Protein AF-A0A7S4FM85-F1 (afdb_monomer_lite)

Secondary structure (DSSP, 8-state):
------------SS-SSHHHHHHHHHHHHTT---SEEEE----SSHHHHHHHHHHHHSSHHHHHHHHHHTTSTT--EE--TTSEEETTS-GGGS-TTS-HHHHHHHHHHHHHHHSTTSPPPPGGG-EEE-SS-EEEEGGGG-TTTTTTTS-----

Structure (mmCIF, N/CA/C/O backbone):
data_AF-A0A7S4FM85-F1
#
_entry.id   AF-A0A7S4FM85-F1
#
loop_
_atom_site.group_PDB
_atom_site.id
_atom_site.type_symbol
_atom_site.label_atom_id
_atom_site.label_alt_id
_atom_site.label_comp_id
_atom_site.label_asym_id
_atom_site.label_entity_id
_atom_site.label_seq_id
_atom_site.pdbx_PDB_ins_code
_atom_site.Cartn_x
_atom_site.Cartn_y
_atom_site.Cartn_z
_atom_site.occupancy
_atom_site.B_iso_or_equiv
_atom_site.auth_seq_id
_atom_site.auth_comp_id
_atom_site.auth_asym_id
_atom_site.auth_atom_id
_atom_site.pdbx_PDB_model_num
ATOM 1 N N . LYS A 1 1 ? -18.977 10.631 -0.075 1.00 51.81 1 LYS A N 1
ATOM 2 C CA . LYS A 1 1 ? -18.224 11.748 0.555 1.00 51.81 1 LYS A CA 1
ATOM 3 C C . LYS A 1 1 ? -17.272 11.152 1.581 1.00 51.81 1 LYS A C 1
ATOM 5 O O . LYS A 1 1 ? -17.737 10.730 2.634 1.00 51.81 1 LYS A O 1
ATOM 10 N N . VAL A 1 2 ? -15.981 11.061 1.261 1.00 56.19 2 VAL A N 1
ATOM 11 C CA . VAL A 1 2 ? -14.958 10.563 2.192 1.00 56.19 2 VAL A CA 1
ATOM 12 C C . VAL A 1 2 ? -14.812 11.562 3.340 1.00 56.19 2 VAL A C 1
ATOM 14 O O . VAL A 1 2 ? -14.651 12.762 3.115 1.00 56.19 2 VAL A O 1
ATOM 17 N N . ARG A 1 3 ? -14.909 11.089 4.584 1.00 60.28 3 ARG A N 1
ATOM 18 C CA . ARG A 1 3 ? -14.646 11.907 5.772 1.00 60.28 3 ARG A CA 1
ATOM 19 C C . ARG A 1 3 ? -13.313 11.466 6.353 1.00 60.28 3 ARG A C 1
ATOM 21 O O . ARG A 1 3 ? -13.205 10.349 6.843 1.00 60.28 3 ARG A O 1
ATOM 28 N N . LEU A 1 4 ? -12.310 12.343 6.325 1.00 63.06 4 LEU A N 1
ATOM 29 C CA . LEU A 1 4 ? -11.083 12.114 7.082 1.00 63.06 4 LEU A CA 1
ATOM 30 C C . LEU A 1 4 ? -11.431 12.168 8.572 1.00 63.06 4 LEU A C 1
ATOM 32 O O . LEU A 1 4 ? -11.855 13.208 9.075 1.00 63.06 4 LE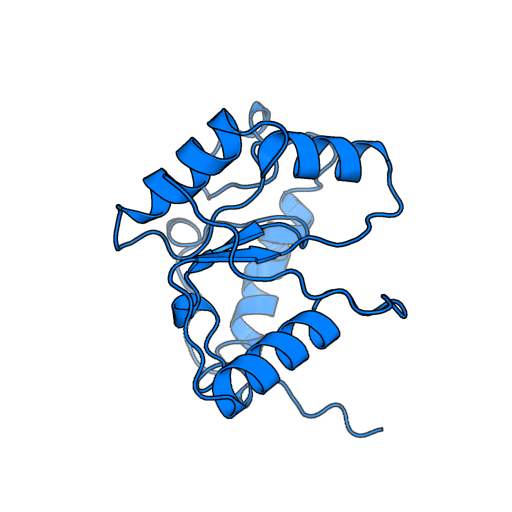U A O 1
ATOM 36 N N . VAL A 1 5 ? -11.300 11.038 9.263 1.00 61.72 5 VAL A N 1
ATOM 37 C CA . VAL A 1 5 ? -11.726 10.932 10.665 1.00 61.72 5 VAL A CA 1
ATOM 38 C C . VAL A 1 5 ? -10.579 11.246 11.630 1.00 61.72 5 VAL A C 1
ATOM 40 O O . VAL A 1 5 ? -10.835 11.741 12.727 1.00 61.72 5 VAL A O 1
ATOM 43 N N . ARG A 1 6 ? -9.311 10.993 11.258 1.00 67.00 6 ARG A N 1
ATOM 44 C CA . ARG A 1 6 ? -8.165 11.180 12.165 1.00 67.00 6 ARG A CA 1
ATOM 45 C C . ARG A 1 6 ? -6.814 11.222 11.444 1.00 67.00 6 ARG A C 1
ATOM 47 O O . ARG A 1 6 ? -6.588 10.442 10.526 1.00 67.00 6 ARG A O 1
ATOM 54 N N . LEU A 1 7 ? -5.903 12.068 11.931 1.00 72.88 7 LEU A N 1
ATOM 55 C CA . LEU A 1 7 ? -4.478 12.063 11.582 1.00 72.88 7 LEU A CA 1
ATOM 56 C C . LEU A 1 7 ? -3.666 11.582 12.795 1.00 72.88 7 LEU A C 1
ATOM 58 O O . LEU A 1 7 ? -3.843 12.101 13.897 1.00 72.88 7 LEU A O 1
ATOM 62 N N . GLY A 1 8 ? -2.795 10.591 12.601 1.00 70.06 8 GLY A N 1
ATOM 63 C CA . GLY A 1 8 ? -1.809 10.153 13.591 1.00 70.06 8 GLY A CA 1
ATOM 64 C C . GLY A 1 8 ? -0.405 10.397 13.050 1.00 70.06 8 GLY A C 1
ATOM 65 O O . GLY A 1 8 ? -0.063 9.861 12.000 1.00 70.06 8 GLY A O 1
ATOM 66 N N . ALA A 1 9 ? 0.391 11.213 13.738 1.00 72.00 9 ALA A N 1
ATOM 67 C CA . ALA A 1 9 ? 1.778 11.488 13.374 1.00 72.00 9 ALA A CA 1
ATOM 68 C C . ALA A 1 9 ? 2.711 10.914 14.446 1.00 72.00 9 ALA A C 1
ATOM 70 O O . ALA A 1 9 ? 2.479 11.113 15.637 1.00 72.00 9 ALA A O 1
ATOM 71 N N . LEU A 1 10 ? 3.761 10.211 14.021 1.00 67.56 10 LEU A N 1
ATOM 72 C CA . LEU A 1 10 ? 4.807 9.694 14.901 1.00 67.56 10 LEU A CA 1
ATOM 73 C C . LEU A 1 10 ? 6.191 10.076 14.361 1.00 67.56 10 LEU A C 1
ATOM 75 O O . LEU A 1 10 ? 6.377 10.096 13.141 1.00 67.56 10 LEU A O 1
ATOM 79 N N . PRO A 1 11 ? 7.169 10.358 15.240 1.00 66.12 11 PRO A N 1
ATOM 80 C CA . PRO A 1 11 ? 8.544 10.571 14.815 1.00 66.12 11 PRO A CA 1
ATOM 81 C C . PRO A 1 11 ? 9.106 9.295 14.173 1.00 66.12 11 PRO A C 1
ATOM 83 O O . PRO A 1 11 ? 9.066 8.212 14.757 1.00 66.12 11 PRO A O 1
ATOM 86 N N . ASN A 1 12 ? 9.641 9.43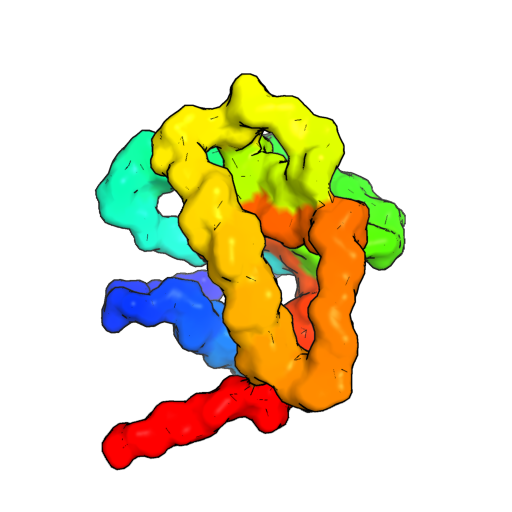0 12.959 1.00 63.62 12 ASN A N 1
ATOM 87 C CA . ASN A 1 12 ? 10.298 8.344 12.243 1.00 63.62 12 ASN A CA 1
ATOM 88 C C . ASN A 1 12 ? 11.765 8.253 12.700 1.00 63.62 12 ASN A C 1
ATOM 90 O O . ASN A 1 12 ? 12.638 8.888 12.115 1.00 63.62 12 ASN A O 1
ATOM 94 N N . ALA A 1 13 ? 12.045 7.485 13.755 1.00 64.50 13 ALA A N 1
ATOM 95 C CA . ALA A 1 13 ? 13.406 7.221 14.244 1.00 64.50 13 ALA A CA 1
ATOM 96 C C . ALA A 1 13 ? 14.112 6.114 13.426 1.00 64.50 13 ALA A C 1
ATOM 98 O O . ALA A 1 13 ? 14.689 5.186 13.986 1.00 64.50 13 ALA A O 1
ATOM 99 N N . GLY A 1 14 ? 13.992 6.158 12.094 1.00 60.03 14 GLY A N 1
ATOM 100 C CA . GLY A 1 14 ? 14.507 5.117 11.194 1.00 60.03 14 GLY A CA 1
ATOM 101 C C . GLY A 1 14 ? 13.684 3.821 11.177 1.00 60.03 14 GLY A C 1
ATOM 102 O O . GLY A 1 14 ? 14.137 2.818 10.634 1.00 60.03 14 GLY A O 1
ATOM 103 N N . GLN A 1 15 ? 12.478 3.827 11.754 1.00 63.81 15 GLN A N 1
ATOM 104 C CA . GLN A 1 15 ? 11.573 2.679 11.790 1.00 63.81 15 GLN A CA 1
ATOM 105 C C . GLN A 1 15 ? 10.301 2.996 11.000 1.00 63.81 15 GLN A C 1
ATOM 107 O O . GLN A 1 15 ? 9.472 3.792 11.428 1.00 63.81 15 GLN A O 1
ATOM 112 N N . ASP A 1 16 ? 10.137 2.358 9.844 1.00 69.38 16 ASP A N 1
ATOM 113 C CA . ASP A 1 16 ? 9.047 2.668 8.909 1.00 69.38 16 ASP A CA 1
ATOM 114 C C . ASP A 1 16 ? 7.725 1.954 9.262 1.00 69.38 16 ASP A C 1
ATOM 116 O O . ASP A 1 16 ? 6.631 2.517 9.167 1.00 69.38 16 ASP A O 1
ATOM 120 N N . CYS A 1 17 ? 7.822 0.700 9.714 1.00 77.00 17 CYS A N 1
ATOM 121 C CA . CYS A 1 17 ? 6.659 -0.159 9.948 1.00 77.00 17 CYS A CA 1
ATOM 122 C C . CYS A 1 17 ? 6.257 -0.247 11.426 1.00 77.00 17 CYS A C 1
ATOM 124 O O . CYS A 1 17 ? 5.067 -0.271 11.726 1.00 77.00 17 CYS A O 1
ATOM 126 N N . MET A 1 18 ? 7.213 -0.245 12.361 1.00 79.31 18 MET A N 1
ATOM 127 C CA . MET A 1 18 ? 6.918 -0.440 13.790 1.00 79.31 18 MET A CA 1
ATOM 128 C C . MET A 1 18 ? 6.045 0.669 14.401 1.00 79.31 18 MET A C 1
ATOM 130 O O . MET A 1 18 ? 5.049 0.335 15.045 1.00 79.31 18 MET A O 1
ATOM 134 N N . PRO A 1 19 ? 6.312 1.972 14.168 1.00 80.94 19 PRO A N 1
ATOM 135 C CA . PRO A 1 19 ? 5.428 3.041 14.637 1.00 80.94 19 PRO A CA 1
ATOM 136 C C . PRO A 1 19 ? 4.001 2.907 14.093 1.00 80.94 19 PRO A C 1
ATOM 138 O O . PRO A 1 19 ? 3.032 3.166 14.804 1.00 80.94 19 PRO A O 1
ATOM 141 N N . PHE A 1 20 ? 3.865 2.461 12.842 1.00 84.69 20 PHE A N 1
ATOM 142 C CA . PHE A 1 20 ? 2.565 2.217 12.226 1.00 84.69 20 PHE A CA 1
ATOM 143 C C . PHE A 1 20 ? 1.823 1.056 12.897 1.00 84.69 20 PHE A C 1
ATOM 145 O O . PHE A 1 20 ? 0.675 1.232 13.296 1.00 84.69 20 PHE A O 1
ATOM 152 N N . VAL A 1 21 ? 2.485 -0.087 13.105 1.00 83.25 21 VAL A N 1
ATOM 153 C CA . VAL A 1 21 ? 1.907 -1.237 13.825 1.00 83.25 21 VAL A CA 1
ATOM 154 C C . VAL A 1 21 ? 1.473 -0.838 15.237 1.00 83.25 21 VAL A C 1
ATOM 156 O O . VAL A 1 21 ? 0.369 -1.172 15.658 1.00 83.25 21 VAL A O 1
ATOM 159 N N . HIS A 1 22 ? 2.283 -0.048 15.942 1.00 82.69 22 HIS A N 1
ATOM 160 C CA . HIS A 1 22 ? 1.924 0.456 17.266 1.00 82.69 22 HIS A CA 1
ATOM 161 C C . HIS A 1 22 ? 0.657 1.333 17.232 1.00 82.69 22 HIS A C 1
ATOM 163 O O . HIS A 1 22 ? -0.214 1.189 18.087 1.00 82.69 22 HIS A O 1
ATOM 169 N N . GLN A 1 23 ? 0.485 2.196 16.222 1.00 83.75 23 GLN A N 1
ATOM 170 C CA . GLN A 1 23 ? -0.756 2.970 16.055 1.00 83.75 23 GLN A CA 1
ATOM 171 C C . GLN A 1 23 ? -1.976 2.089 15.767 1.00 83.75 23 GLN A C 1
ATOM 173 O O . GLN A 1 23 ? -3.070 2.398 16.249 1.00 83.75 23 GLN A O 1
ATOM 178 N N . LEU A 1 24 ? -1.806 0.997 15.012 1.00 86.06 24 LEU A N 1
ATOM 179 C CA . LEU A 1 24 ? -2.878 0.025 14.791 1.00 86.06 24 LEU A CA 1
ATOM 180 C C . LEU A 1 24 ? -3.312 -0.617 16.112 1.00 86.06 24 LEU A C 1
ATOM 182 O O . LEU A 1 24 ? -4.505 -0.606 16.407 1.00 86.06 24 LEU A O 1
ATOM 186 N N . GLN A 1 25 ? -2.354 -1.067 16.930 1.00 83.75 25 GLN A N 1
ATOM 187 C CA . GLN A 1 25 ? -2.610 -1.665 18.246 1.00 83.75 25 GLN A CA 1
ATOM 188 C C . GLN A 1 25 ? -3.292 -0.685 19.208 1.00 83.75 25 GLN A C 1
ATOM 190 O O . GLN A 1 25 ? -4.279 -1.030 19.849 1.00 83.75 25 GLN A O 1
ATOM 195 N N . LEU A 1 26 ? -2.819 0.565 19.285 1.00 84.44 26 LEU A N 1
ATOM 196 C CA . LEU A 1 26 ? -3.448 1.598 20.120 1.00 84.44 26 LEU A CA 1
ATOM 197 C C . LEU A 1 26 ? -4.882 1.909 19.676 1.00 84.44 26 LEU A C 1
ATOM 199 O O . LEU A 1 26 ? -5.749 2.184 20.504 1.00 84.44 26 LEU A O 1
ATOM 203 N N . THR A 1 27 ? -5.132 1.892 18.367 1.00 84.88 27 THR A N 1
ATOM 204 C CA . THR A 1 27 ? -6.471 2.089 17.802 1.00 84.88 27 THR A CA 1
ATOM 205 C C . THR A 1 27 ? -7.395 0.933 18.179 1.00 84.88 27 THR A C 1
ATOM 207 O O . THR A 1 27 ? -8.516 1.181 18.622 1.00 84.88 27 THR A O 1
ATOM 210 N N . GLU A 1 28 ? -6.904 -0.301 18.071 1.00 84.19 28 GLU A N 1
ATOM 211 C CA . GLU A 1 28 ? -7.639 -1.517 18.419 1.00 84.19 28 GLU A CA 1
ATOM 212 C C . GLU A 1 28 ? -7.955 -1.581 19.919 1.00 84.19 28 GLU A C 1
ATOM 214 O O . GLU A 1 28 ? -9.111 -1.758 20.294 1.00 84.19 28 GLU A O 1
ATOM 219 N N . HIS A 1 29 ? -6.972 -1.314 20.789 1.00 83.06 29 HIS A N 1
ATOM 220 C CA . HIS A 1 29 ? -7.174 -1.228 22.242 1.00 83.06 29 HIS A CA 1
ATOM 221 C C . HIS A 1 29 ? -8.175 -0.140 22.649 1.00 83.06 29 HIS A C 1
ATOM 223 O O . HIS A 1 29 ? -8.847 -0.266 23.669 1.00 83.06 29 HIS A O 1
ATOM 229 N N . ALA A 1 30 ? -8.298 0.927 21.858 1.00 86.25 30 ALA A N 1
ATOM 230 C CA . ALA A 1 30 ? -9.294 1.971 22.075 1.00 86.25 30 ALA A CA 1
ATOM 231 C C . ALA A 1 30 ? -10.696 1.599 21.548 1.00 86.25 30 ALA A C 1
ATOM 233 O O . ALA A 1 30 ? -11.576 2.463 21.547 1.00 86.25 30 ALA A O 1
ATOM 234 N N . GLY A 1 31 ? -10.898 0.368 21.059 1.00 85.25 31 GLY A N 1
ATOM 235 C CA . GLY A 1 31 ? -12.163 -0.111 20.497 1.00 85.25 31 GLY A CA 1
ATOM 236 C C . GLY A 1 31 ? -12.558 0.599 19.202 1.00 85.25 31 GLY A C 1
ATOM 237 O O . GLY A 1 31 ? -13.745 0.738 18.915 1.00 85.25 31 GLY A O 1
ATOM 238 N N . ARG A 1 32 ? -11.583 1.127 18.451 1.00 83.75 32 ARG A N 1
ATOM 239 C CA . ARG A 1 32 ? -11.838 1.873 17.215 1.00 83.75 32 ARG A CA 1
ATOM 240 C C . ARG A 1 32 ? -11.588 0.991 16.007 1.00 83.75 32 ARG A C 1
ATOM 242 O O . ARG A 1 32 ? -10.582 0.292 15.928 1.00 83.75 32 ARG A O 1
ATOM 249 N N . GLU A 1 33 ? -12.472 1.112 15.030 1.00 81.56 33 GLU A N 1
ATOM 250 C CA . GLU A 1 33 ? -12.349 0.439 13.746 1.00 81.56 33 GLU A CA 1
ATOM 251 C C . GLU A 1 33 ? -12.468 1.463 12.620 1.00 81.56 33 GLU A C 1
ATOM 253 O O . GLU A 1 33 ? -13.176 2.467 12.732 1.00 81.56 33 GLU A O 1
ATOM 258 N N . PHE A 1 34 ? -11.735 1.215 11.543 1.00 87.88 34 PHE A N 1
ATOM 259 C CA . PHE A 1 34 ? -11.798 1.992 10.314 1.00 87.88 34 PHE A CA 1
ATOM 260 C C . PHE A 1 34 ? -12.074 1.034 9.160 1.00 87.88 34 PHE A C 1
ATOM 262 O O . PHE A 1 34 ? -11.643 -0.114 9.205 1.00 87.88 34 PHE A O 1
ATOM 269 N N . ASP A 1 35 ? -12.734 1.485 8.099 1.00 89.75 35 ASP A N 1
ATOM 270 C CA . ASP A 1 35 ? -12.911 0.640 6.912 1.00 89.75 35 ASP A CA 1
ATOM 271 C C . ASP A 1 35 ? -11.594 0.523 6.133 1.00 89.75 35 ASP A C 1
ATOM 273 O O . ASP A 1 35 ? -11.131 -0.569 5.782 1.00 89.75 35 ASP A O 1
ATOM 277 N N . VAL A 1 36 ? -10.962 1.676 5.908 1.00 92.25 36 VAL A N 1
ATOM 278 C CA . VAL A 1 36 ? -9.751 1.840 5.104 1.00 92.25 36 VAL A CA 1
ATOM 279 C C . VAL A 1 36 ? -8.809 2.824 5.801 1.00 92.25 36 VAL A C 1
ATOM 281 O O . VAL A 1 36 ? -9.239 3.803 6.411 1.00 92.25 36 VAL A O 1
ATOM 284 N N . LEU A 1 37 ? -7.510 2.563 5.703 1.00 92.75 37 LEU A N 1
ATOM 285 C CA . LEU A 1 37 ? -6.432 3.415 6.182 1.00 92.75 37 LEU A CA 1
ATOM 286 C C . LEU A 1 37 ? -5.517 3.823 5.033 1.00 92.75 37 LEU A C 1
ATOM 288 O O . LEU A 1 37 ? -5.262 3.024 4.136 1.00 92.75 37 LEU A O 1
ATOM 292 N N . LEU A 1 38 ? -4.947 5.021 5.133 1.00 93.75 38 LEU A N 1
ATOM 293 C CA . LEU A 1 38 ? -3.804 5.453 4.334 1.00 93.75 38 LEU A CA 1
ATOM 294 C C . LEU A 1 38 ? -2.569 5.528 5.234 1.00 93.75 38 LEU A C 1
ATOM 296 O O . LEU A 1 38 ? -2.521 6.343 6.156 1.00 93.75 38 LEU A O 1
ATOM 300 N N . LYS A 1 39 ? -1.558 4.703 4.954 1.00 92.00 39 LYS A N 1
ATOM 301 C CA . LYS A 1 39 ? -0.225 4.845 5.542 1.00 92.00 39 LYS A CA 1
ATOM 302 C C . LYS A 1 39 ? 0.600 5.778 4.666 1.00 92.00 39 LYS A C 1
ATOM 304 O O . LYS A 1 39 ? 0.826 5.503 3.490 1.00 92.00 39 LYS A O 1
ATOM 309 N N . LEU A 1 40 ? 1.100 6.849 5.269 1.00 89.69 40 LEU A N 1
ATOM 310 C CA . LEU A 1 40 ? 2.092 7.745 4.681 1.00 89.69 40 LEU A CA 1
ATOM 311 C C . LEU A 1 40 ? 3.339 7.703 5.551 1.00 89.69 40 LEU A C 1
ATOM 313 O O . LEU A 1 40 ? 3.254 7.502 6.762 1.00 89.69 40 LEU A O 1
ATOM 317 N N . HIS A 1 41 ? 4.501 7.911 4.950 1.00 83.75 41 HIS A N 1
ATOM 318 C CA . HIS A 1 41 ? 5.730 8.079 5.705 1.00 83.75 41 HIS A CA 1
ATOM 319 C C . HIS A 1 41 ? 6.702 8.964 4.913 1.00 83.75 41 HIS A C 1
ATOM 321 O O . HIS A 1 41 ? 6.545 9.178 3.709 1.00 83.75 41 HIS A O 1
ATOM 327 N N . SER A 1 42 ? 7.706 9.512 5.593 1.00 75.69 42 SER A N 1
ATOM 328 C CA . SER A 1 42 ? 8.747 10.297 4.938 1.00 75.69 42 SER A CA 1
ATOM 329 C C . SER A 1 42 ? 9.728 9.376 4.204 1.00 75.69 42 SER A C 1
ATOM 331 O O . SER A 1 42 ? 10.373 8.520 4.812 1.00 75.69 42 SER A O 1
ATOM 333 N N . LYS A 1 43 ? 9.857 9.556 2.885 1.00 81.06 43 LYS A N 1
ATOM 334 C CA . LYS A 1 43 ? 10.991 9.053 2.092 1.00 81.06 43 LYS A CA 1
ATOM 335 C C . LYS A 1 43 ? 12.053 10.152 1.990 1.00 81.06 43 LYS A C 1
ATOM 337 O O . LYS A 1 43 ? 11.712 11.324 1.786 1.00 81.06 43 LYS A O 1
ATOM 342 N N . SER A 1 44 ? 13.319 9.772 2.159 1.00 82.12 44 SER A N 1
ATOM 343 C CA . SER A 1 44 ? 14.478 10.652 1.953 1.00 82.12 44 SER A CA 1
ATOM 344 C C . SER A 1 44 ? 14.623 11.030 0.482 1.00 82.12 44 SER A C 1
ATOM 346 O O . SER A 1 44 ? 14.859 12.193 0.165 1.00 82.12 44 SER A O 1
ATOM 348 N N . ASP A 1 45 ? 14.401 10.064 -0.406 1.00 85.94 45 ASP A N 1
ATOM 349 C CA . ASP A 1 45 ? 14.372 10.298 -1.839 1.00 85.94 45 ASP A CA 1
ATOM 350 C C . ASP A 1 45 ? 13.125 11.102 -2.251 1.00 85.94 45 ASP A C 1
ATOM 352 O O . ASP A 1 45 ? 11.980 10.718 -1.985 1.00 85.94 45 ASP A O 1
ATOM 356 N N . VAL A 1 46 ? 13.371 12.246 -2.892 1.00 87.94 46 VAL A N 1
ATOM 357 C CA . VAL A 1 46 ? 12.351 13.224 -3.290 1.00 87.94 46 VAL A CA 1
ATOM 358 C C . VAL A 1 46 ? 11.478 12.710 -4.432 1.00 87.94 46 VAL A C 1
ATOM 360 O O . VAL A 1 46 ? 10.268 12.940 -4.407 1.00 87.94 46 VAL A O 1
ATOM 363 N N . TYR A 1 47 ? 12.064 12.012 -5.407 1.00 86.62 47 TYR A N 1
ATOM 364 C CA . TYR A 1 47 ? 11.337 11.471 -6.554 1.00 86.62 47 TYR A CA 1
ATOM 365 C C . TYR A 1 47 ? 10.329 10.423 -6.085 1.00 86.62 47 TYR A C 1
ATOM 367 O O . TYR A 1 47 ? 9.129 10.547 -6.332 1.00 86.62 47 TYR A O 1
ATOM 375 N N . TRP A 1 48 ? 10.806 9.461 -5.296 1.00 85.25 48 TRP A N 1
ATOM 376 C CA . TRP A 1 48 ? 9.992 8.414 -4.688 1.00 85.25 48 TRP A CA 1
ATOM 377 C C . TRP A 1 48 ? 8.873 8.980 -3.818 1.00 85.25 48 TRP A C 1
ATOM 379 O O . TRP A 1 48 ? 7.726 8.535 -3.899 1.00 85.25 48 TRP A O 1
ATOM 389 N N . ARG A 1 49 ? 9.192 9.995 -3.008 1.00 87.94 49 ARG A N 1
ATOM 390 C CA . ARG A 1 49 ? 8.208 10.692 -2.181 1.00 87.94 49 ARG A CA 1
ATOM 391 C C . ARG A 1 49 ? 7.110 11.314 -3.039 1.00 87.94 49 ARG A C 1
ATOM 393 O O . ARG A 1 49 ? 5.940 11.013 -2.825 1.00 87.94 49 ARG A O 1
ATOM 400 N N . HIS A 1 50 ? 7.465 12.171 -3.996 1.00 90.25 50 HIS A N 1
ATOM 401 C CA . HIS A 1 50 ? 6.482 12.879 -4.820 1.00 90.25 50 HIS A CA 1
ATOM 402 C C . HIS A 1 50 ? 5.611 11.924 -5.623 1.00 90.25 50 HIS A C 1
ATOM 404 O O . HIS A 1 50 ? 4.397 12.099 -5.644 1.00 90.25 50 HIS A O 1
ATOM 410 N N . LEU A 1 51 ? 6.209 10.890 -6.208 1.00 89.06 51 LEU A N 1
ATOM 411 C CA . LEU A 1 51 ? 5.489 9.852 -6.926 1.00 89.06 51 LEU A CA 1
ATOM 412 C C . LEU A 1 51 ? 4.442 9.159 -6.039 1.00 89.06 51 LEU A C 1
ATOM 414 O O . LEU A 1 51 ? 3.269 9.109 -6.406 1.00 89.06 51 LEU A O 1
ATOM 418 N N . MET A 1 52 ? 4.838 8.647 -4.866 1.00 91.00 52 MET A N 1
ATOM 419 C CA . MET A 1 52 ? 3.910 7.949 -3.967 1.00 91.00 52 MET A CA 1
ATOM 420 C C . MET A 1 52 ? 2.796 8.872 -3.469 1.00 91.00 52 MET A C 1
ATOM 422 O O . MET A 1 52 ? 1.630 8.481 -3.483 1.00 91.00 52 MET A O 1
ATOM 426 N N . PHE A 1 53 ? 3.127 10.102 -3.064 1.00 92.38 53 PHE A N 1
ATOM 427 C CA . PHE A 1 53 ? 2.128 11.082 -2.633 1.00 92.38 53 PHE A CA 1
ATOM 428 C C . PHE A 1 53 ? 1.153 11.423 -3.758 1.00 92.38 53 PHE A C 1
ATOM 430 O O . PHE A 1 53 ? -0.057 11.351 -3.551 1.00 92.38 53 PHE A O 1
ATOM 437 N N . ALA A 1 54 ? 1.669 11.747 -4.947 1.00 92.31 54 ALA A N 1
ATOM 438 C CA . ALA A 1 54 ? 0.849 12.070 -6.104 1.00 92.31 54 ALA A CA 1
ATOM 439 C C . ALA A 1 54 ? -0.058 10.897 -6.483 1.00 92.31 54 ALA A C 1
ATOM 441 O O . ALA A 1 54 ? -1.226 11.111 -6.782 1.00 92.31 54 ALA A O 1
ATOM 442 N N . SER A 1 55 ? 0.444 9.662 -6.421 1.00 91.75 55 SER A N 1
ATOM 443 C CA . SER A 1 55 ? -0.333 8.474 -6.765 1.00 91.75 55 SER A CA 1
ATOM 444 C C . SER A 1 55 ? -1.411 8.128 -5.739 1.00 91.75 55 SER A C 1
ATOM 446 O O . SER A 1 55 ? -2.490 7.699 -6.137 1.00 91.75 55 SER A O 1
ATOM 448 N N . LEU A 1 56 ? -1.119 8.237 -4.441 1.00 93.50 56 LEU A N 1
ATOM 449 C CA . LEU A 1 56 ? -2.013 7.747 -3.387 1.00 93.50 56 LEU A CA 1
ATOM 450 C C . LEU A 1 56 ? -3.022 8.805 -2.939 1.00 93.50 56 LEU A C 1
ATOM 452 O O . LEU A 1 56 ? -4.148 8.464 -2.582 1.00 93.50 56 LEU A O 1
ATOM 456 N N . CYS A 1 57 ? -2.619 10.076 -2.913 1.00 94.94 57 CYS A N 1
ATOM 457 C CA . CYS A 1 57 ? -3.426 11.156 -2.352 1.00 94.94 57 CYS A CA 1
ATOM 458 C C . CYS A 1 57 ? -3.087 12.541 -2.937 1.00 94.94 57 CYS A C 1
ATOM 460 O O . CYS A 1 57 ? -3.218 13.547 -2.242 1.00 94.94 57 CYS A O 1
ATOM 462 N N . GLY A 1 58 ? -2.642 12.614 -4.197 1.00 93.69 58 GLY A N 1
ATOM 463 C CA . GLY A 1 58 ? -2.223 13.870 -4.836 1.00 93.69 58 GLY A CA 1
ATOM 464 C C . GLY A 1 58 ? -3.357 14.869 -5.076 1.00 93.69 58 GLY A C 1
ATOM 465 O O . GLY A 1 58 ? -3.116 16.062 -5.241 1.00 93.69 58 GLY A O 1
ATOM 466 N N . SER A 1 59 ? -4.602 14.394 -5.078 1.00 94.31 59 SER A N 1
ATOM 467 C CA . SER A 1 59 ? -5.804 15.199 -5.274 1.00 94.31 59 SER A CA 1
ATOM 468 C C . SER A 1 59 ? -7.020 14.547 -4.604 1.00 94.31 59 SER A C 1
ATOM 470 O O . SER A 1 59 ? -7.028 13.327 -4.408 1.00 94.31 59 SER A O 1
ATOM 472 N N . PRO A 1 60 ? -8.090 15.312 -4.313 1.00 93.56 60 PRO A N 1
ATOM 473 C CA . PRO A 1 60 ? -9.335 14.752 -3.784 1.00 93.56 60 PRO A CA 1
ATOM 474 C C . PRO A 1 60 ? -9.911 13.631 -4.660 1.00 93.56 60 PRO A C 1
ATOM 476 O O . PRO A 1 60 ? -10.281 12.581 -4.149 1.00 93.56 60 PRO A O 1
ATOM 479 N N . ARG A 1 61 ? -9.886 13.803 -5.991 1.00 93.00 61 ARG A N 1
ATOM 480 C CA . ARG A 1 61 ? -10.375 12.794 -6.943 1.00 93.00 61 ARG A CA 1
ATOM 481 C C . ARG A 1 61 ? -9.598 11.481 -6.851 1.00 93.00 61 ARG A C 1
ATOM 483 O O . ARG A 1 61 ? -10.194 10.414 -6.959 1.00 93.00 61 ARG A O 1
ATOM 490 N N . GLN A 1 62 ? -8.279 11.543 -6.673 1.00 92.75 62 GLN A N 1
ATOM 491 C CA . GLN A 1 62 ? -7.467 10.338 -6.484 1.00 92.75 62 GLN A C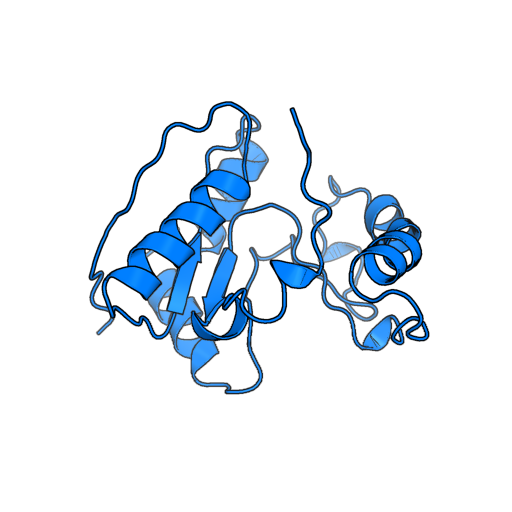A 1
ATOM 492 C C . GLN A 1 62 ? -7.786 9.643 -5.163 1.00 92.75 62 GLN A C 1
ATOM 494 O O . GLN A 1 62 ? -7.854 8.420 -5.145 1.00 92.75 62 GLN A O 1
ATOM 499 N N . VAL A 1 63 ? -8.031 10.399 -4.088 1.00 93.88 63 VAL A N 1
ATOM 500 C CA . VAL A 1 63 ? -8.462 9.825 -2.804 1.00 93.88 63 VAL A CA 1
ATOM 501 C C . VAL A 1 63 ? -9.805 9.116 -2.954 1.00 93.88 63 VAL A C 1
ATOM 503 O O . VAL A 1 63 ? -9.914 7.962 -2.551 1.00 93.88 63 VAL A O 1
ATOM 506 N N . ASP A 1 64 ? -10.796 9.762 -3.575 1.00 93.69 64 ASP A N 1
ATOM 507 C CA . ASP A 1 64 ? -12.102 9.143 -3.833 1.00 93.69 64 ASP A CA 1
ATOM 508 C C . ASP A 1 64 ? -11.940 7.872 -4.682 1.00 93.69 64 ASP A C 1
ATOM 510 O O . ASP A 1 64 ? -12.435 6.815 -4.312 1.00 93.69 64 ASP A O 1
ATOM 514 N N . THR A 1 65 ? -11.130 7.932 -5.745 1.00 93.12 65 THR A N 1
ATOM 515 C CA . THR A 1 65 ? -10.848 6.768 -6.603 1.00 93.12 65 THR A CA 1
ATOM 516 C C . THR A 1 65 ? -10.183 5.631 -5.821 1.00 93.12 65 THR A C 1
ATOM 518 O O . THR A 1 65 ? -10.551 4.473 -5.987 1.00 93.12 65 THR A O 1
ATOM 521 N N . ALA A 1 66 ? -9.208 5.933 -4.959 1.00 93.56 66 ALA A N 1
ATOM 522 C CA . ALA A 1 66 ? -8.531 4.935 -4.136 1.00 93.56 66 ALA A CA 1
ATOM 523 C C . ALA A 1 66 ? -9.484 4.283 -3.126 1.00 93.56 66 ALA A C 1
ATOM 525 O O . ALA A 1 66 ? -9.433 3.069 -2.940 1.00 93.56 66 ALA A O 1
ATOM 526 N N . VAL A 1 67 ? -10.367 5.065 -2.500 1.00 94.00 67 VAL A N 1
ATOM 527 C CA . VAL A 1 67 ? -11.383 4.555 -1.570 1.00 94.00 67 VAL A CA 1
ATOM 528 C C . VAL A 1 67 ? -12.419 3.703 -2.305 1.00 94.00 67 VAL A C 1
ATOM 530 O O . VAL A 1 67 ? -12.729 2.609 -1.835 1.00 94.00 67 VAL A O 1
ATOM 533 N N . ASP A 1 68 ? -12.880 4.133 -3.481 1.00 95.06 68 ASP A N 1
ATOM 534 C CA . ASP A 1 68 ? -13.870 3.403 -4.281 1.00 95.06 68 ASP A CA 1
ATOM 535 C C . ASP A 1 68 ? -13.367 2.012 -4.701 1.00 95.06 68 ASP A C 1
ATOM 537 O O . ASP A 1 68 ? -14.142 1.059 -4.782 1.00 95.06 68 ASP A O 1
ATOM 541 N N . ARG A 1 69 ? -12.052 1.842 -4.900 1.00 94.75 69 ARG A N 1
ATOM 542 C CA . ARG A 1 69 ? -11.446 0.524 -5.174 1.00 94.75 69 ARG A CA 1
ATOM 543 C C . ARG A 1 69 ? -11.692 -0.479 -4.042 1.00 94.75 69 ARG A C 1
ATOM 545 O O . ARG A 1 69 ? -11.800 -1.671 -4.307 1.00 94.75 69 ARG A O 1
ATOM 552 N N . PHE A 1 70 ? -11.851 -0.019 -2.800 1.00 95.00 70 PHE A N 1
ATOM 553 C CA . PHE A 1 70 ? -12.212 -0.866 -1.660 1.00 95.00 70 PHE A CA 1
ATOM 554 C C . PHE A 1 70 ? -13.717 -1.180 -1.580 1.00 95.00 70 PHE A C 1
ATOM 556 O O . PHE A 1 70 ? -14.164 -1.772 -0.592 1.00 95.00 70 PHE A O 1
ATOM 563 N N . HIS A 1 71 ? -14.512 -0.882 -2.608 1.00 93.44 71 HIS A N 1
ATOM 564 C CA . HIS A 1 71 ? -15.800 -1.554 -2.787 1.00 93.44 71 HIS A CA 1
ATOM 565 C C . HIS A 1 71 ? -15.638 -3.012 -3.237 1.00 93.44 71 HIS A C 1
ATOM 567 O O . HIS A 1 71 ? -16.503 -3.827 -2.927 1.00 93.44 71 HIS A O 1
ATOM 573 N N . ASP A 1 72 ? -14.513 -3.374 -3.866 1.00 92.25 72 ASP A N 1
ATOM 574 C CA . ASP A 1 72 ? -14.178 -4.769 -4.165 1.00 92.25 72 ASP A CA 1
ATOM 575 C C . ASP A 1 72 ? -13.713 -5.499 -2.891 1.00 92.25 72 ASP A C 1
ATOM 577 O O . ASP A 1 72 ? -12.607 -5.223 -2.408 1.00 92.25 72 ASP A O 1
ATOM 581 N N . PRO A 1 73 ? -14.492 -6.449 -2.334 1.00 89.19 73 PRO A N 1
ATOM 582 C CA . PRO A 1 73 ? -14.165 -7.123 -1.079 1.00 89.19 73 PRO A CA 1
ATOM 583 C C . PRO A 1 73 ? -12.840 -7.899 -1.110 1.00 89.19 73 PRO A C 1
ATOM 585 O O . PRO A 1 73 ? -12.279 -8.122 -0.032 1.00 89.19 73 PRO A O 1
ATOM 588 N N . ALA A 1 74 ? -12.340 -8.271 -2.296 1.00 87.69 74 ALA A N 1
ATOM 589 C CA . ALA A 1 74 ? -11.075 -8.981 -2.473 1.00 87.69 74 ALA A CA 1
ATOM 590 C C . ALA A 1 74 ? -9.846 -8.069 -2.311 1.00 87.69 74 ALA A C 1
ATOM 592 O O . ALA A 1 74 ? -8.763 -8.546 -1.971 1.00 87.69 74 ALA A O 1
ATOM 593 N N . LEU A 1 75 ? -9.999 -6.753 -2.491 1.00 89.19 75 LEU A N 1
ATOM 594 C CA . LEU A 1 75 ? -8.890 -5.814 -2.357 1.00 89.19 75 LEU A CA 1
ATOM 595 C C . LEU A 1 75 ? -8.527 -5.599 -0.880 1.00 89.19 75 LEU A C 1
ATOM 597 O O . LEU A 1 75 ? -9.280 -4.977 -0.127 1.00 89.19 75 LEU A O 1
ATOM 601 N N . GLY A 1 76 ? -7.364 -6.099 -0.459 1.00 90.62 76 GLY A N 1
ATOM 602 C CA . GLY A 1 76 ? -6.829 -5.901 0.895 1.00 90.62 76 GLY A CA 1
ATOM 603 C C . GLY A 1 76 ? -5.932 -4.668 1.034 1.00 90.62 76 GLY A C 1
ATOM 604 O O . GLY A 1 76 ? -5.996 -3.967 2.045 1.00 90.62 76 GLY A O 1
ATOM 605 N N . MET A 1 77 ? -5.132 -4.381 0.006 1.00 93.19 77 MET A N 1
ATOM 606 C CA . MET A 1 77 ? -4.127 -3.320 -0.020 1.00 93.19 77 MET A CA 1
ATOM 607 C C . MET A 1 77 ? -4.045 -2.715 -1.423 1.00 93.19 77 MET A C 1
ATOM 609 O O . MET A 1 77 ? -4.242 -3.411 -2.415 1.00 93.19 77 MET A O 1
ATOM 613 N N . LEU A 1 78 ? -3.747 -1.422 -1.496 1.00 93.75 78 LEU A N 1
ATOM 614 C CA . LEU A 1 78 ? -3.536 -0.677 -2.730 1.00 93.75 78 LEU A CA 1
ATOM 615 C C . LEU A 1 78 ? -2.262 0.163 -2.587 1.00 93.75 78 LEU A C 1
ATOM 617 O O . LEU A 1 78 ? -2.185 1.066 -1.750 1.00 93.75 78 LEU A O 1
ATOM 621 N N . GLY A 1 79 ? -1.261 -0.158 -3.401 1.00 93.56 79 GLY A N 1
ATOM 622 C CA . GLY A 1 79 ? -0.001 0.571 -3.479 1.00 93.56 79 GLY A CA 1
ATOM 623 C C . GLY A 1 79 ? -0.046 1.771 -4.420 1.00 93.56 79 GLY A C 1
ATOM 624 O O . GLY A 1 79 ? -1.062 2.064 -5.051 1.00 93.56 79 GLY A O 1
ATOM 625 N N . ALA A 1 80 ? 1.081 2.473 -4.516 1.00 92.06 80 ALA A N 1
ATOM 626 C CA . ALA A 1 80 ? 1.258 3.517 -5.516 1.00 92.06 80 ALA A CA 1
ATOM 627 C C . ALA A 1 80 ? 1.401 2.905 -6.924 1.00 92.06 80 ALA A C 1
ATOM 629 O O . ALA A 1 80 ? 2.007 1.844 -7.105 1.00 92.06 80 ALA A O 1
ATOM 630 N N . VAL A 1 81 ? 0.848 3.594 -7.921 1.00 88.38 81 VAL A N 1
ATOM 631 C CA . VAL A 1 81 ? 0.934 3.241 -9.343 1.00 88.38 81 VAL A CA 1
ATOM 632 C C . VAL A 1 81 ? 2.397 3.239 -9.783 1.00 88.38 81 VAL A C 1
ATOM 634 O O . VAL A 1 81 ? 3.181 4.092 -9.367 1.00 88.38 81 VAL A O 1
ATOM 637 N N . GLY A 1 82 ? 2.772 2.246 -10.590 1.00 87.25 82 GLY A N 1
ATOM 638 C CA . GLY A 1 82 ? 4.152 2.012 -11.025 1.00 87.25 82 GLY A CA 1
ATOM 639 C C . GLY A 1 82 ? 5.060 1.391 -9.959 1.00 87.25 82 GLY A C 1
ATOM 640 O O . GLY A 1 82 ? 6.189 1.011 -10.264 1.00 87.25 82 GLY A O 1
ATOM 641 N N . LEU A 1 83 ? 4.571 1.267 -8.718 1.00 88.25 83 LEU A N 1
ATOM 642 C CA . LEU A 1 83 ? 5.247 0.619 -7.589 1.00 88.25 83 LEU A CA 1
ATOM 643 C C . LEU A 1 83 ? 4.520 -0.641 -7.117 1.00 88.25 83 LEU A C 1
ATOM 645 O O . LEU A 1 83 ? 4.877 -1.212 -6.092 1.00 88.25 83 LEU A O 1
ATOM 649 N N . THR A 1 84 ? 3.485 -1.054 -7.841 1.00 89.44 84 THR A N 1
ATOM 650 C CA . THR A 1 84 ? 2.711 -2.259 -7.562 1.00 89.44 84 THR A CA 1
ATOM 651 C C . THR A 1 84 ? 2.778 -3.150 -8.787 1.00 89.44 84 THR A C 1
ATOM 653 O O . THR A 1 84 ? 2.526 -2.660 -9.884 1.00 89.44 84 THR A O 1
ATOM 656 N N . TRP A 1 85 ? 3.132 -4.420 -8.614 1.00 90.31 85 TRP A N 1
ATOM 657 C CA . TRP A 1 85 ? 3.223 -5.367 -9.722 1.00 90.31 85 TRP A CA 1
ATOM 658 C C . TRP A 1 85 ? 2.973 -6.798 -9.264 1.00 90.31 85 TRP A C 1
ATOM 660 O O . TRP A 1 85 ? 3.135 -7.144 -8.095 1.00 90.31 85 TRP A O 1
ATOM 670 N N . ASP A 1 86 ? 2.600 -7.640 -10.210 1.00 88.88 86 ASP A N 1
ATOM 671 C CA . ASP A 1 86 ? 2.485 -9.085 -10.067 1.00 88.88 86 ASP A CA 1
ATOM 672 C C . ASP A 1 86 ? 3.264 -9.791 -11.189 1.00 88.88 86 ASP A C 1
ATOM 674 O O . ASP A 1 86 ? 3.989 -9.164 -11.969 1.00 88.88 86 ASP A O 1
ATOM 678 N N . ALA A 1 87 ? 3.125 -11.114 -11.280 1.00 85.94 87 ALA A N 1
ATOM 679 C CA . ALA A 1 87 ? 3.794 -11.917 -12.302 1.00 85.94 87 ALA A CA 1
ATOM 680 C C . ALA A 1 87 ? 3.389 -11.570 -13.751 1.00 85.94 87 ALA A C 1
ATOM 682 O O . ALA A 1 87 ? 4.084 -11.986 -14.675 1.00 85.94 87 ALA A O 1
ATOM 683 N N . PHE A 1 88 ? 2.293 -10.834 -13.958 1.00 88.62 88 PHE A N 1
ATOM 684 C CA . PHE A 1 88 ? 1.737 -10.505 -15.273 1.00 88.62 88 PHE A CA 1
ATOM 685 C C . PHE A 1 88 ? 1.931 -9.037 -15.663 1.00 88.62 88 PHE A C 1
ATOM 687 O O . PHE A 1 88 ? 1.705 -8.679 -16.815 1.00 88.62 88 PHE A O 1
ATOM 694 N N . THR A 1 89 ? 2.356 -8.192 -14.723 1.00 87.88 89 THR A N 1
ATOM 695 C CA . THR A 1 89 ? 2.617 -6.771 -14.970 1.00 87.88 89 THR A CA 1
ATOM 696 C C . THR A 1 89 ? 3.824 -6.612 -15.910 1.00 87.88 89 THR A C 1
ATOM 698 O O . THR A 1 89 ? 4.899 -7.129 -15.576 1.00 87.88 89 THR A O 1
ATOM 701 N N . PRO A 1 90 ? 3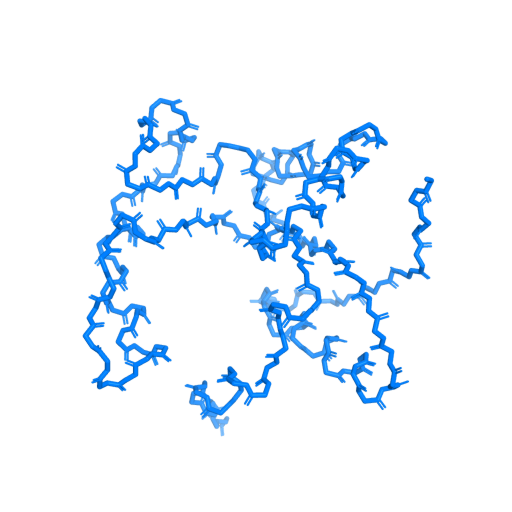.694 -5.910 -17.053 1.00 88.25 90 PRO A N 1
ATOM 702 C CA . PRO A 1 90 ? 4.811 -5.616 -17.952 1.00 88.25 90 PRO A CA 1
ATOM 703 C C . PRO A 1 90 ? 5.931 -4.826 -17.259 1.00 88.25 90 PRO A C 1
ATOM 705 O O . PRO A 1 90 ? 5.681 -4.049 -16.336 1.00 88.25 90 PRO A O 1
ATOM 708 N N . GLU A 1 91 ? 7.185 -5.023 -17.670 1.00 84.75 91 GLU A N 1
ATOM 709 C CA . GLU A 1 91 ? 8.337 -4.383 -17.014 1.00 84.75 91 GLU A CA 1
ATOM 710 C C . GLU A 1 91 ? 8.320 -2.859 -17.183 1.00 84.75 91 GLU A C 1
ATOM 712 O O . GLU A 1 91 ? 8.659 -2.132 -16.255 1.00 84.75 91 GLU A O 1
ATOM 717 N N . GLU A 1 92 ? 7.847 -2.373 -18.327 1.00 86.69 92 GLU A N 1
ATOM 718 C CA . GLU A 1 92 ? 7.679 -0.958 -18.649 1.00 86.69 92 GLU A CA 1
ATOM 719 C C . GLU A 1 92 ? 6.637 -0.238 -17.780 1.00 86.69 92 GLU A C 1
ATOM 721 O O . GLU A 1 92 ? 6.691 0.986 -17.646 1.00 86.69 92 GLU A O 1
ATOM 726 N N . GLU A 1 93 ? 5.707 -0.982 -17.174 1.00 84.75 93 GLU A N 1
ATOM 727 C CA . GLU A 1 93 ? 4.716 -0.438 -16.242 1.00 84.75 93 GLU A CA 1
ATOM 728 C C . GLU A 1 93 ? 5.274 -0.302 -14.820 1.00 84.75 93 GLU A C 1
ATOM 730 O O . GLU A 1 93 ? 4.725 0.439 -14.001 1.00 84.75 93 GLU A O 1
ATOM 735 N N . VAL A 1 94 ? 6.389 -0.978 -14.523 1.00 84.81 94 VAL A N 1
ATOM 736 C CA . VAL A 1 94 ? 7.108 -0.854 -13.257 1.00 84.81 94 VAL A CA 1
ATOM 737 C C . VAL A 1 94 ? 8.170 0.224 -13.403 1.00 84.81 94 VAL A C 1
ATOM 739 O O . VAL A 1 94 ? 8.945 0.263 -14.356 1.00 84.81 94 VAL A O 1
ATOM 742 N N . ILE A 1 95 ? 8.243 1.129 -12.432 1.00 81.12 95 ILE A N 1
ATOM 743 C CA . ILE A 1 95 ? 9.225 2.210 -12.491 1.00 81.12 95 ILE A CA 1
ATOM 744 C C . ILE A 1 95 ? 10.634 1.621 -12.495 1.00 81.12 95 ILE A C 1
ATOM 746 O O . ILE A 1 95 ? 11.039 0.955 -11.546 1.00 81.12 95 ILE A O 1
ATOM 750 N N . GLN A 1 96 ? 11.391 1.931 -13.552 1.00 66.81 96 GLN A N 1
ATOM 751 C CA . GLN A 1 96 ? 12.698 1.339 -13.881 1.00 66.81 96 GLN A CA 1
ATOM 752 C C . GLN A 1 96 ? 13.748 1.432 -12.761 1.00 66.81 96 GLN A C 1
ATOM 754 O O . GLN A 1 96 ? 14.743 0.714 -12.763 1.00 66.81 96 GLN A O 1
ATOM 759 N N . HIS A 1 97 ? 13.561 2.331 -11.792 1.00 67.12 97 HIS A N 1
ATOM 760 C CA . HIS A 1 97 ? 14.439 2.450 -10.624 1.00 67.12 97 HIS A CA 1
ATOM 761 C C . HIS A 1 97 ? 14.227 1.331 -9.591 1.00 67.12 97 HIS A C 1
ATOM 763 O O . HIS A 1 97 ? 15.028 1.186 -8.665 1.00 67.12 97 HIS A O 1
ATOM 769 N N . LEU A 1 98 ? 13.182 0.516 -9.741 1.00 69.62 98 LEU A N 1
ATOM 770 C CA . LEU A 1 98 ? 13.015 -0.723 -8.997 1.00 69.62 98 LEU A CA 1
ATOM 771 C C . LEU A 1 98 ? 13.821 -1.828 -9.650 1.00 69.62 98 LEU A C 1
ATOM 773 O O . LEU A 1 98 ? 13.539 -2.270 -10.759 1.00 69.62 98 LEU A O 1
ATOM 777 N N . LYS A 1 99 ? 14.768 -2.372 -8.893 1.00 71.94 99 LYS A N 1
ATOM 778 C CA . LYS A 1 99 ? 15.361 -3.666 -9.214 1.00 71.94 99 LYS A CA 1
ATOM 779 C C . LYS A 1 99 ? 14.340 -4.765 -8.901 1.00 71.94 99 LYS A C 1
ATOM 781 O O . LYS A 1 99 ? 14.416 -5.387 -7.845 1.00 71.94 99 LYS A O 1
ATOM 786 N N . ARG A 1 100 ? 13.360 -4.956 -9.793 1.00 74.81 100 ARG A N 1
ATOM 787 C CA . ARG A 1 100 ? 12.250 -5.921 -9.663 1.00 74.81 100 ARG A CA 1
ATOM 788 C C . ARG A 1 100 ? 12.736 -7.312 -9.244 1.00 74.81 100 ARG A C 1
ATOM 790 O O . ARG A 1 100 ? 12.232 -7.866 -8.270 1.00 74.81 100 ARG A O 1
ATOM 797 N N . HIS A 1 101 ? 13.791 -7.794 -9.902 1.00 71.50 101 HIS A N 1
ATOM 798 C CA . HIS A 1 101 ? 14.437 -9.073 -9.598 1.00 71.50 101 HIS A CA 1
ATOM 799 C C . HIS A 1 101 ? 14.852 -9.197 -8.124 1.00 71.50 101 HIS A C 1
ATOM 801 O O . HIS A 1 101 ? 14.586 -10.220 -7.511 1.00 71.50 101 HIS A O 1
ATOM 807 N N . LEU A 1 102 ? 15.385 -8.139 -7.493 1.00 73.06 102 LEU A N 1
ATOM 808 C CA . LEU A 1 102 ? 15.795 -8.213 -6.085 1.00 73.06 102 LEU A CA 1
ATOM 809 C C . LEU A 1 102 ? 14.624 -8.505 -5.147 1.00 73.06 102 LEU A C 1
ATOM 811 O O . LEU A 1 102 ? 14.818 -9.143 -4.119 1.00 73.06 102 LEU A O 1
ATOM 815 N N . TRP A 1 103 ? 13.418 -8.042 -5.461 1.00 75.94 103 TRP A N 1
ATOM 816 C CA . TRP A 1 103 ? 12.246 -8.334 -4.638 1.00 75.94 103 TRP A CA 1
ATOM 817 C C . TRP A 1 103 ? 11.698 -9.728 -4.930 1.00 75.94 103 TRP A C 1
ATOM 819 O O . TRP A 1 103 ? 11.398 -10.476 -4.003 1.00 75.94 103 TRP A O 1
ATOM 829 N N . GLU A 1 104 ? 11.616 -10.096 -6.207 1.00 81.19 104 GLU A N 1
ATOM 830 C CA . GLU A 1 104 ? 11.079 -11.387 -6.642 1.00 81.19 104 GLU A CA 1
ATOM 831 C C . GLU A 1 104 ? 11.958 -12.575 -6.233 1.00 81.19 104 GLU A C 1
ATOM 833 O O . GLU A 1 104 ? 11.438 -13.622 -5.835 1.00 81.19 104 GLU A O 1
ATOM 838 N N . ASP A 1 105 ? 13.279 -12.400 -6.255 1.00 84.75 105 ASP A N 1
ATOM 839 C CA . ASP A 1 105 ? 14.250 -13.408 -5.824 1.00 84.75 105 ASP A CA 1
ATOM 840 C C . ASP A 1 105 ? 14.199 -13.634 -4.309 1.00 84.75 105 ASP A C 1
ATOM 842 O O . ASP A 1 105 ? 14.447 -14.741 -3.832 1.00 84.75 105 ASP A O 1
ATOM 846 N N . ASN A 1 106 ? 13.804 -12.610 -3.545 1.00 84.38 106 ASN A N 1
ATOM 847 C CA . ASN A 1 106 ? 13.647 -12.694 -2.094 1.00 84.38 106 ASN A CA 1
ATOM 848 C C . ASN A 1 106 ? 12.258 -13.177 -1.649 1.00 84.38 106 ASN A C 1
ATOM 850 O O . ASN A 1 106 ? 12.086 -13.487 -0.469 1.00 84.38 106 ASN A O 1
ATOM 854 N N . LEU A 1 107 ? 11.269 -13.292 -2.547 1.00 85.44 107 LEU A N 1
ATOM 855 C CA . LEU A 1 107 ? 9.923 -13.754 -2.179 1.00 85.44 107 LEU A CA 1
ATOM 856 C C . LEU A 1 107 ? 9.917 -15.117 -1.463 1.00 85.44 107 LEU A C 1
ATOM 858 O O . LEU A 1 107 ? 9.233 -15.218 -0.441 1.00 85.44 107 LEU A O 1
ATOM 862 N N . PRO A 1 108 ? 10.660 -16.153 -1.914 1.00 87.12 108 PRO A N 1
ATOM 863 C CA . PRO A 1 108 ? 10.697 -17.435 -1.209 1.00 87.12 108 PRO A CA 1
ATOM 864 C C . PRO A 1 108 ? 11.226 -17.308 0.220 1.00 87.12 108 PRO A C 1
ATOM 866 O O . PRO A 1 108 ? 10.661 -17.898 1.142 1.00 87.12 108 PRO A O 1
ATOM 869 N N . LEU A 1 109 ? 12.263 -16.487 0.417 1.00 86.44 109 LEU A N 1
ATOM 870 C CA . LEU A 1 109 ? 12.826 -16.219 1.736 1.00 86.44 109 LEU A CA 1
ATOM 871 C C . LEU A 1 109 ? 11.799 -15.513 2.630 1.00 86.44 109 LEU A C 1
ATOM 873 O O . LEU A 1 109 ? 11.506 -16.003 3.719 1.00 86.44 109 LEU A O 1
ATOM 877 N N . VAL A 1 110 ? 11.195 -14.421 2.153 1.00 83.25 110 VAL A N 1
ATOM 878 C CA . VAL A 1 110 ? 10.163 -13.674 2.892 1.00 83.25 110 VAL A CA 1
ATOM 879 C C . VAL A 1 110 ? 8.991 -14.583 3.268 1.00 83.25 110 VAL A C 1
ATOM 881 O O . VAL A 1 110 ? 8.560 -14.589 4.419 1.00 83.25 110 VAL A O 1
ATOM 884 N N . HIS A 1 111 ? 8.510 -15.404 2.335 1.00 83.94 111 HIS A N 1
ATOM 885 C CA . HIS A 1 111 ? 7.437 -16.358 2.601 1.00 83.94 111 HIS A CA 1
ATOM 886 C C . HIS A 1 111 ? 7.830 -17.391 3.661 1.00 83.94 111 HIS A C 1
ATOM 888 O O . HIS A 1 111 ? 7.024 -17.690 4.535 1.00 83.94 111 HIS A O 1
ATOM 894 N N . SER A 1 112 ? 9.053 -17.930 3.613 1.00 85.31 112 SER A N 1
ATOM 895 C CA . SER A 1 112 ? 9.515 -18.916 4.600 1.00 85.31 112 SER A CA 1
ATOM 896 C C . SER A 1 112 ? 9.571 -18.356 6.025 1.00 85.31 112 SER A C 1
ATOM 898 O O . SER A 1 112 ? 9.303 -19.086 6.977 1.00 85.31 112 SER A O 1
ATOM 900 N N . VAL A 1 113 ? 9.859 -17.057 6.165 1.00 80.00 113 VAL A N 1
ATOM 901 C CA . VAL A 1 113 ? 9.877 -16.352 7.453 1.00 80.00 113 VAL A CA 1
ATOM 902 C C . VAL A 1 113 ? 8.458 -16.079 7.949 1.00 80.00 113 VAL A C 1
ATOM 904 O O . VAL A 1 113 ? 8.170 -16.302 9.120 1.00 80.00 113 VAL A O 1
ATOM 907 N N . LEU A 1 114 ? 7.564 -15.610 7.072 1.00 76.69 114 LEU A N 1
ATOM 908 C CA . LEU A 1 114 ? 6.189 -15.262 7.450 1.00 76.69 114 LEU A CA 1
ATOM 909 C C . LEU A 1 114 ? 5.290 -16.490 7.658 1.00 76.69 114 LEU A C 1
ATOM 911 O O . LEU A 1 114 ? 4.366 -16.446 8.467 1.00 76.69 114 LEU A O 1
ATOM 915 N N . TYR A 1 115 ? 5.551 -17.579 6.935 1.00 80.50 115 TYR A N 1
ATOM 916 C CA . TYR A 1 115 ? 4.722 -18.785 6.914 1.00 80.50 115 TYR A CA 1
ATOM 917 C C . TYR A 1 115 ? 5.580 -20.053 7.054 1.00 80.50 115 TYR A C 1
ATOM 919 O O . TYR A 1 115 ? 5.635 -20.875 6.129 1.00 80.50 115 TYR A O 1
ATOM 927 N N . PRO A 1 116 ? 6.259 -20.242 8.200 1.00 82.69 116 PRO A N 1
ATOM 928 C CA . PRO A 1 116 ? 7.156 -21.373 8.397 1.00 82.69 116 PRO A CA 1
ATOM 929 C C . PRO A 1 116 ? 6.415 -22.704 8.218 1.00 82.69 116 PRO A C 1
ATOM 931 O O . PRO A 1 116 ? 5.313 -22.903 8.730 1.00 82.69 116 PRO A O 1
ATOM 934 N N . GLY A 1 117 ? 7.017 -23.616 7.451 1.00 87.81 117 GLY A N 1
ATOM 935 C CA . GLY A 1 117 ? 6.456 -24.940 7.160 1.00 87.81 117 GLY A CA 1
ATOM 936 C C . GLY A 1 117 ? 5.350 -24.972 6.098 1.00 87.81 117 GLY A C 1
ATOM 937 O O . GLY A 1 117 ? 4.891 -26.059 5.751 1.00 87.81 117 GLY A O 1
ATOM 938 N N . ARG A 1 118 ? 4.926 -23.825 5.544 1.00 86.00 118 ARG A N 1
ATOM 939 C CA . ARG A 1 118 ? 3.982 -23.791 4.415 1.00 86.00 118 ARG A CA 1
ATOM 940 C C . ARG A 1 118 ? 4.729 -23.816 3.076 1.00 86.00 118 ARG A C 1
ATOM 942 O O . ARG A 1 118 ? 5.754 -23.142 2.949 1.00 86.00 118 ARG A O 1
ATOM 949 N N . PRO A 1 119 ? 4.227 -24.548 2.061 1.00 88.88 119 PRO A N 1
ATOM 950 C CA . PRO A 1 119 ? 4.810 -24.506 0.725 1.00 88.88 119 PRO A CA 1
ATOM 951 C C . PRO A 1 119 ? 4.725 -23.087 0.164 1.00 88.88 119 PRO A C 1
ATOM 953 O O . PRO A 1 119 ? 3.752 -22.375 0.419 1.00 88.88 119 PRO A O 1
ATOM 956 N N . PHE A 1 120 ? 5.742 -22.683 -0.598 1.00 86.75 120 PHE A N 1
ATOM 957 C CA . PHE A 1 120 ? 5.764 -21.369 -1.230 1.00 86.75 120 PHE A CA 1
ATOM 958 C C . PHE A 1 120 ? 4.550 -21.200 -2.148 1.00 86.75 120 PHE A C 1
ATOM 960 O O . PHE A 1 120 ? 4.306 -22.030 -3.028 1.00 86.75 120 PHE A O 1
ATOM 967 N N . MET A 1 121 ? 3.785 -20.129 -1.932 1.00 84.12 121 MET A N 1
ATOM 968 C CA . MET A 1 121 ? 2.658 -19.785 -2.795 1.00 84.12 121 MET A CA 1
ATOM 969 C C . MET A 1 121 ? 3.118 -19.543 -4.238 1.00 84.12 121 MET A C 1
ATOM 971 O O . MET A 1 121 ? 4.208 -19.025 -4.479 1.00 84.12 121 MET A O 1
ATOM 975 N N . ASN A 1 122 ? 2.281 -19.904 -5.214 1.00 84.38 122 ASN A N 1
ATOM 976 C CA . ASN A 1 122 ? 2.585 -19.631 -6.617 1.00 84.38 122 ASN A CA 1
ATOM 977 C C . ASN A 1 122 ? 2.799 -18.118 -6.813 1.00 84.38 122 ASN A C 1
ATOM 979 O O . ASN A 1 122 ? 1.986 -17.316 -6.354 1.00 84.38 122 ASN A O 1
ATOM 983 N N . ARG A 1 123 ? 3.881 -17.733 -7.504 1.00 80.50 123 ARG A N 1
ATOM 984 C CA . ARG A 1 123 ? 4.220 -16.329 -7.792 1.00 80.50 123 ARG A CA 1
ATOM 985 C C . ARG A 1 123 ? 3.076 -15.574 -8.467 1.00 80.50 123 ARG A C 1
ATOM 987 O O . ARG A 1 123 ? 2.902 -14.394 -8.196 1.00 80.50 123 ARG A O 1
ATOM 994 N N . SER A 1 124 ? 2.267 -16.249 -9.285 1.00 83.50 124 SER A N 1
ATOM 995 C CA . SER A 1 124 ? 1.097 -15.647 -9.937 1.00 83.50 124 SER A CA 1
ATOM 996 C C . SER A 1 124 ? -0.004 -15.208 -8.965 1.00 83.50 124 SER A C 1
ATOM 998 O O . SER A 1 124 ? -0.952 -14.554 -9.379 1.00 83.50 124 SER A O 1
ATOM 1000 N N . LEU A 1 125 ? 0.087 -15.607 -7.694 1.00 83.25 125 LEU A N 1
ATOM 1001 C CA . LEU A 1 125 ? -0.849 -15.252 -6.627 1.00 83.25 125 LEU A CA 1
ATOM 1002 C C . LEU A 1 125 ? -0.298 -14.146 -5.717 1.00 83.25 125 LEU A C 1
ATOM 1004 O O . LEU A 1 125 ? -0.935 -13.804 -4.722 1.00 83.25 125 LEU A O 1
ATOM 1008 N N . VAL A 1 126 ? 0.897 -13.624 -6.010 1.00 83.56 126 VAL A N 1
ATOM 1009 C CA . VAL A 1 126 ? 1.539 -12.564 -5.233 1.00 83.56 126 VAL A CA 1
ATOM 1010 C C . VAL A 1 126 ? 1.481 -11.265 -6.019 1.00 83.56 126 VAL A C 1
ATOM 1012 O O . VAL A 1 126 ? 1.976 -11.183 -7.141 1.00 83.56 126 VAL A O 1
ATOM 1015 N N . THR A 1 127 ? 0.962 -10.226 -5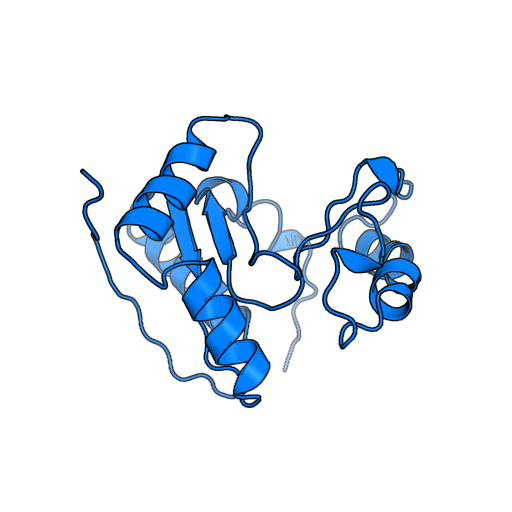.377 1.00 87.06 127 THR A N 1
ATOM 1016 C CA . THR A 1 127 ? 1.159 -8.842 -5.805 1.00 87.06 127 THR A CA 1
ATOM 1017 C C . THR A 1 127 ? 2.123 -8.177 -4.833 1.00 87.06 127 THR A C 1
ATOM 1019 O O . THR A 1 127 ? 1.916 -8.202 -3.619 1.00 87.06 127 THR A O 1
ATOM 1022 N N . ILE A 1 128 ? 3.188 -7.585 -5.360 1.00 86.94 128 ILE A N 1
ATOM 1023 C CA . ILE A 1 128 ? 4.140 -6.786 -4.598 1.00 86.94 128 ILE A CA 1
ATOM 1024 C C . ILE A 1 128 ? 3.665 -5.338 -4.605 1.00 86.94 128 ILE A C 1
ATOM 1026 O O . ILE A 1 128 ? 3.362 -4.781 -5.655 1.00 86.94 128 ILE A O 1
ATOM 1030 N N . VAL A 1 129 ? 3.656 -4.719 -3.426 1.00 88.06 129 VAL A N 1
ATOM 1031 C CA . VAL A 1 129 ? 3.535 -3.270 -3.252 1.00 88.06 129 VAL A CA 1
ATOM 1032 C C . VAL A 1 129 ? 4.876 -2.768 -2.734 1.00 88.06 129 VAL A C 1
ATOM 1034 O O . VAL A 1 129 ? 5.211 -2.970 -1.567 1.00 88.06 129 VAL A O 1
ATOM 1037 N N . ALA A 1 130 ? 5.672 -2.149 -3.603 1.00 83.81 130 ALA A N 1
ATOM 1038 C CA . ALA A 1 130 ? 6.937 -1.555 -3.207 1.00 83.81 130 ALA A CA 1
ATOM 1039 C C . ALA A 1 130 ? 6.747 -0.202 -2.536 1.00 83.81 130 ALA A C 1
ATOM 1041 O O . ALA A 1 130 ? 5.884 0.610 -2.873 1.00 83.81 130 ALA A O 1
ATOM 1042 N N . GLY A 1 131 ? 7.652 0.057 -1.601 1.00 80.81 131 GLY A N 1
ATOM 1043 C CA . GLY A 1 131 ? 7.543 1.187 -0.704 1.00 80.81 131 GLY A CA 1
ATOM 1044 C C . GLY A 1 131 ? 6.710 0.838 0.520 1.00 80.81 131 GLY A C 1
ATOM 1045 O O . GLY A 1 131 ? 6.344 -0.301 0.783 1.00 80.81 131 GLY A O 1
ATOM 1046 N N . THR A 1 132 ? 6.486 1.851 1.333 1.00 84.81 132 THR A N 1
ATOM 1047 C CA . THR A 1 132 ? 5.880 1.715 2.661 1.00 84.81 132 THR A CA 1
ATOM 1048 C C . THR A 1 132 ? 4.771 2.751 2.844 1.00 84.81 132 THR A C 1
ATOM 1050 O O . THR A 1 132 ? 4.348 3.025 3.968 1.00 84.81 132 THR A O 1
ATOM 1053 N N . MET A 1 133 ? 4.289 3.316 1.730 1.00 91.62 133 MET A N 1
ATOM 1054 C CA . MET A 1 133 ? 3.079 4.129 1.626 1.00 91.62 133 MET A CA 1
ATOM 1055 C C . MET A 1 133 ? 2.034 3.328 0.856 1.00 91.62 133 MET A C 1
ATOM 1057 O O . MET A 1 133 ? 2.326 2.841 -0.234 1.00 91.62 133 MET A O 1
ATOM 1061 N N . PHE A 1 134 ? 0.837 3.183 1.411 1.00 94.31 134 PHE A N 1
ATOM 1062 C CA . PHE A 1 134 ? -0.234 2.402 0.794 1.00 94.31 134 PHE A CA 1
ATOM 1063 C C . PHE A 1 134 ? -1.581 2.723 1.435 1.00 94.31 134 PHE A C 1
ATOM 1065 O O . PHE A 1 134 ? -1.654 3.148 2.591 1.00 94.31 134 PHE A O 1
ATOM 1072 N N . TRP A 1 135 ? -2.651 2.452 0.697 1.00 95.56 135 TRP A N 1
ATOM 1073 C CA . TRP A 1 135 ? -3.975 2.268 1.271 1.00 95.56 135 TRP A CA 1
ATOM 1074 C C . TRP A 1 135 ? -4.178 0.801 1.653 1.00 95.56 135 TRP A C 1
ATOM 1076 O O . TRP A 1 135 ? -3.680 -0.097 0.976 1.00 95.56 135 TRP A O 1
ATOM 1086 N N . ALA A 1 136 ? -4.925 0.527 2.716 1.00 94.25 136 ALA A N 1
ATOM 1087 C CA . ALA A 1 136 ? -5.273 -0.839 3.096 1.00 94.25 136 ALA A CA 1
ATOM 1088 C C . ALA A 1 136 ? -6.591 -0.891 3.860 1.00 94.25 136 ALA A C 1
ATOM 1090 O O . ALA A 1 136 ? -6.935 0.044 4.585 1.00 94.25 136 ALA A O 1
ATOM 1091 N N . ARG A 1 137 ? -7.300 -2.019 3.765 1.00 92.31 137 ARG A N 1
ATOM 1092 C CA . ARG A 1 137 ? -8.395 -2.295 4.698 1.00 92.31 137 ARG A CA 1
ATOM 1093 C C . ARG A 1 137 ? -7.826 -2.474 6.092 1.00 92.31 137 ARG A C 1
ATOM 1095 O O . ARG A 1 137 ? -6.886 -3.244 6.271 1.00 92.31 137 ARG A O 1
ATOM 1102 N N . TYR A 1 138 ? -8.454 -1.861 7.090 1.00 88.75 138 TYR A N 1
ATOM 1103 C CA . TYR A 1 138 ? -8.020 -2.015 8.482 1.00 88.75 138 TYR A CA 1
ATOM 1104 C C . TYR A 1 138 ? -7.954 -3.490 8.897 1.00 88.75 138 TYR A C 1
ATOM 1106 O O . TYR A 1 138 ? -6.953 -3.944 9.444 1.00 88.75 138 TYR A O 1
ATOM 1114 N N . ARG A 1 139 ? -8.984 -4.268 8.532 1.00 85.81 139 ARG A N 1
ATOM 1115 C CA . ARG A 1 139 ? -9.056 -5.712 8.806 1.00 85.81 139 ARG A CA 1
ATOM 1116 C C . ARG A 1 139 ? -7.922 -6.523 8.174 1.00 85.81 139 ARG A C 1
ATOM 1118 O O . ARG A 1 139 ? -7.548 -7.542 8.730 1.00 85.81 139 ARG A O 1
ATOM 1125 N N . ALA A 1 140 ? -7.375 -6.078 7.039 1.00 84.69 140 ALA A N 1
ATOM 1126 C CA . ALA A 1 140 ? -6.278 -6.774 6.361 1.00 84.69 140 ALA A CA 1
ATOM 1127 C C . ALA A 1 140 ? -4.933 -6.579 7.081 1.00 84.69 140 ALA A C 1
ATOM 1129 O O . ALA A 1 140 ? -3.980 -7.297 6.804 1.00 84.69 140 ALA A O 1
ATOM 1130 N N . LEU A 1 141 ? -4.859 -5.614 8.002 1.00 81.62 141 LEU A N 1
ATOM 1131 C CA . LEU A 1 141 ? -3.671 -5.299 8.790 1.00 81.62 141 LEU A CA 1
ATOM 1132 C C . LEU A 1 141 ? -3.776 -5.786 10.243 1.00 81.62 141 LEU A C 1
ATOM 1134 O O . LEU A 1 141 ? -2.894 -5.473 11.044 1.00 81.62 141 LEU A O 1
ATOM 1138 N N . ARG A 1 142 ? -4.858 -6.490 10.614 1.00 72.00 142 ARG A N 1
ATOM 1139 C CA . ARG A 1 142 ? -5.075 -6.915 11.999 1.00 72.00 142 ARG A CA 1
ATOM 1140 C C . ARG A 1 142 ? -4.033 -7.955 12.416 1.00 72.00 142 ARG A C 1
ATOM 1142 O O . ARG A 1 142 ? -3.989 -9.030 11.823 1.00 72.00 142 ARG A O 1
ATOM 1149 N N . PRO A 1 143 ? -3.203 -7.673 13.436 1.00 51.53 143 PRO A N 1
ATOM 1150 C CA . PRO A 1 143 ? -2.041 -8.498 13.725 1.00 51.53 143 PRO A CA 1
ATOM 1151 C C . PRO A 1 143 ? -2.291 -9.728 14.595 1.00 51.53 143 PRO A C 1
ATOM 1153 O O . PRO A 1 143 ? -1.305 -10.368 14.952 1.00 51.53 143 PRO A O 1
ATOM 1156 N N . ALA A 1 144 ? -3.532 -10.079 14.951 1.00 52.53 144 ALA A N 1
ATOM 1157 C CA . ALA A 1 144 ? -3.789 -11.301 15.726 1.00 52.53 144 ALA A CA 1
ATOM 1158 C C . ALA A 1 144 ? -3.154 -12.547 15.065 1.00 52.53 144 ALA A C 1
ATOM 1160 O O . ALA A 1 144 ? -2.687 -13.434 15.773 1.00 52.53 144 ALA A O 1
ATOM 1161 N N . ASP A 1 145 ? -3.000 -12.525 13.735 1.00 51.00 145 ASP A N 1
ATOM 1162 C CA . ASP A 1 145 ? -2.273 -13.537 12.960 1.00 51.00 145 ASP A CA 1
ATOM 1163 C C . ASP A 1 145 ? -0.795 -13.176 12.657 1.00 51.00 145 ASP A C 1
ATOM 1165 O O . ASP A 1 145 ? 0.015 -14.065 12.406 1.00 51.00 145 ASP A O 1
ATOM 1169 N N . TYR A 1 146 ? -0.399 -11.894 12.701 1.00 47.59 146 TYR A N 1
ATOM 1170 C CA . TYR A 1 146 ? 0.948 -11.425 12.310 1.00 47.59 146 TYR A CA 1
ATOM 1171 C C . TYR A 1 146 ? 1.932 -11.237 13.478 1.00 47.59 146 TYR A C 1
ATOM 1173 O O . TYR A 1 146 ? 3.113 -11.544 13.342 1.00 47.59 146 TYR A O 1
ATOM 1181 N N . VAL A 1 147 ? 1.489 -10.733 14.635 1.00 46.06 147 VAL A N 1
ATOM 1182 C CA . VAL A 1 147 ? 2.369 -10.446 15.792 1.00 46.06 147 VAL A CA 1
ATOM 1183 C C . VAL A 1 147 ? 2.860 -11.726 16.470 1.00 46.06 147 VAL A C 1
ATOM 1185 O O . VAL A 1 147 ? 3.941 -11.723 17.052 1.00 46.06 147 VAL A O 1
ATOM 1188 N N . ALA A 1 148 ? 2.128 -12.835 16.341 1.00 50.44 148 ALA A N 1
ATOM 1189 C CA . ALA A 1 148 ? 2.596 -14.148 16.784 1.00 50.44 148 ALA A CA 1
ATOM 1190 C C . ALA A 1 148 ? 3.765 -14.693 15.933 1.00 50.44 148 ALA A C 1
ATOM 1192 O O . ALA A 1 148 ? 4.525 -15.525 16.421 1.00 50.44 148 ALA A O 1
ATOM 1193 N N . ALA A 1 149 ? 3.919 -14.226 14.687 1.00 43.78 149 ALA A N 1
ATOM 1194 C CA . ALA A 1 149 ? 4.898 -14.738 13.723 1.00 43.78 149 ALA A CA 1
ATOM 1195 C C . ALA A 1 149 ? 6.192 -13.908 13.634 1.00 43.78 149 ALA A C 1
ATOM 1197 O O . ALA A 1 149 ? 7.179 -14.375 13.071 1.00 43.78 149 ALA A O 1
ATOM 1198 N N . ILE A 1 150 ? 6.218 -12.685 14.174 1.00 45.53 150 ILE A N 1
ATOM 1199 C CA . ILE A 1 150 ? 7.426 -11.849 14.182 1.00 45.53 150 ILE A CA 1
ATOM 1200 C C . ILE A 1 150 ? 8.277 -12.261 15.392 1.00 45.53 150 ILE A C 1
ATOM 1202 O O . ILE A 1 150 ? 7.812 -12.094 16.524 1.00 45.53 15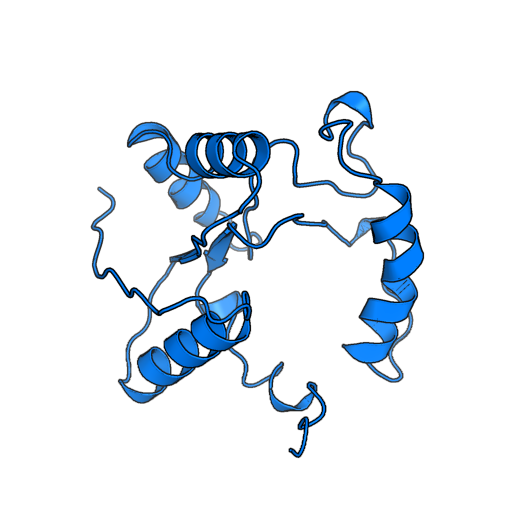0 ILE A O 1
ATOM 1206 N N . PRO A 1 151 ? 9.512 -12.773 15.201 1.00 45.09 151 PRO A N 1
ATOM 1207 C CA . PRO A 1 151 ? 10.407 -13.066 16.311 1.00 45.09 151 PRO A CA 1
ATOM 1208 C C . PRO A 1 151 ? 10.543 -11.819 17.178 1.00 45.09 151 PRO A C 1
ATOM 1210 O O . PRO A 1 151 ? 10.832 -10.732 16.668 1.00 45.09 151 PRO A O 1
ATOM 1213 N N . ARG A 1 152 ? 10.307 -11.957 18.486 1.00 42.78 152 ARG A N 1
ATOM 1214 C CA . ARG A 1 152 ? 10.580 -10.868 19.422 1.00 42.78 152 ARG A CA 1
ATOM 1215 C C . ARG A 1 152 ? 12.068 -10.558 19.306 1.00 42.78 152 ARG A C 1
ATOM 1217 O O . ARG A 1 152 ? 12.897 -11.374 19.690 1.00 42.78 152 ARG A O 1
ATOM 1224 N N . LEU A 1 153 ? 12.399 -9.402 18.733 1.00 35.16 153 LEU A N 1
ATOM 1225 C CA . LEU A 1 153 ? 13.739 -8.841 18.832 1.00 35.16 153 LEU A CA 1
ATOM 1226 C C . LEU A 1 153 ? 13.908 -8.417 20.291 1.00 35.16 153 LEU A C 1
ATOM 1228 O O . LEU A 1 153 ? 13.520 -7.315 20.682 1.00 35.16 153 LEU A O 1
ATOM 1232 N N . GLU A 1 154 ? 14.374 -9.352 21.113 1.00 33.22 154 GLU A N 1
ATOM 1233 C CA . GLU A 1 154 ? 14.858 -9.052 22.453 1.00 33.22 154 GLU A CA 1
ATOM 1234 C C . GLU A 1 154 ? 16.044 -8.088 22.310 1.00 33.22 154 GLU A C 1
ATOM 1236 O O . GLU A 1 154 ? 16.904 -8.269 21.444 1.00 33.22 154 GLU A O 1
ATOM 1241 N N . LYS A 1 155 ? 16.002 -6.995 23.078 1.00 35.00 155 LYS A N 1
ATOM 1242 C CA . LYS A 1 155 ? 17.098 -6.027 23.167 1.00 35.00 155 LYS A CA 1
ATOM 1243 C C . LYS A 1 155 ? 18.236 -6.590 23.999 1.00 35.00 155 LYS A C 1
ATOM 1245 O O . LYS A 1 155 ? 17.919 -7.228 25.026 1.00 35.00 155 LYS A O 1
#

pLDDT: mean 80.57, std 14.14, range [33.22, 95.56]

Foldseek 3Di:
DDDPPDDDDDDPPVDQCPVVLVVLVVCVVVVHFDFKDWDDDDDPDPVVNVQQCCQCPVDPVNVVVQVVVVVPVPFFKFAGFLQKDAPPDDPVRHDPVDPVCVVVVCQVVVCCQQPPPDPRDDRNPDMDHPDRTIMGGSVSSDCPSPVVRDPPPDD

Sequence (155 aa):
KVRLVRLGALPNAGQDCMPFVHQLQLTEHAGREFDVLLKLHSKSDVYWRHLMFASLCGSPRQVDTAVDRFHDPALGMLGAVGLTWDAFTPEEEVIQHLKRHLWEDNLPLVHSVLYPGRPFMNRSLVTIVAGTMFWARYRALRPADYVAAIPRLEK

Organism: NCBI:txid73025

Radius of gyration: 16.36 Å; chains: 1; bounding box: 35×40×42 Å